Protein AF-A0A1B8QTE2-F1 (afdb_monomer_lite)

Sequence (77 aa):
MKLNQQELNWVANEFQNDRTVQEIAIDTGMSVSNVKRALAEKGLLSLSWYKTTDEIQMLNYLKAMGVNNLIDLRGVL

Foldseek 3Di:
DDDDPVLLVVLCVCVVVVDDLVVNCVVVVHDSVVSQLSCVLVVNHDDPPDDHPVNVVVQVVCVVVVNPDPVSVVVVD

Structure (mmCIF, N/CA/C/O backbone):
data_AF-A0A1B8QTE2-F1
#
_entry.id   AF-A0A1B8QTE2-F1
#
loop_
_atom_site.group_PDB
_atom_site.id
_atom_site.type_symbol
_atom_site.label_atom_id
_atom_site.label_alt_id
_atom_site.label_comp_id
_atom_site.label_asym_id
_atom_site.label_entity_id
_atom_site.label_seq_id
_atom_site.pdbx_PDB_ins_code
_atom_site.Cartn_x
_atom_site.Cartn_y
_atom_site.Cartn_z
_atom_site.occupancy
_atom_site.B_iso_or_equiv
_atom_site.auth_seq_id
_atom_site.auth_comp_id
_atom_site.auth_asym_id
_atom_site.auth_atom_id
_atom_site.pdbx_PDB_model_num
ATOM 1 N N . MET A 1 1 ? 9.196 -2.225 9.231 1.00 55.66 1 MET A N 1
ATOM 2 C CA . MET A 1 1 ? 8.399 -3.444 9.473 1.00 55.66 1 MET A CA 1
ATOM 3 C C . MET A 1 1 ? 7.676 -3.773 8.182 1.00 55.66 1 MET A C 1
ATOM 5 O O . MET A 1 1 ? 7.054 -2.874 7.628 1.00 55.66 1 MET A O 1
ATOM 9 N N . LYS A 1 2 ? 7.844 -4.987 7.656 1.00 67.81 2 LYS A N 1
ATOM 10 C CA . LYS A 1 2 ? 7.139 -5.447 6.456 1.00 67.81 2 LYS A CA 1
ATOM 11 C C . LYS A 1 2 ? 5.978 -6.306 6.945 1.00 67.81 2 LYS A C 1
ATOM 13 O O . LYS A 1 2 ? 6.235 -7.270 7.659 1.00 67.81 2 LYS A O 1
ATOM 18 N N . LEU A 1 3 ? 4.748 -5.895 6.646 1.00 77.94 3 LEU A N 1
ATOM 19 C CA . LEU A 1 3 ? 3.558 -6.654 7.025 1.00 77.94 3 LEU A CA 1
ATOM 20 C C . LEU A 1 3 ? 3.535 -7.963 6.242 1.00 77.94 3 LEU A C 1
ATOM 22 O O . LEU A 1 3 ? 3.895 -7.991 5.060 1.00 77.94 3 LEU A O 1
ATOM 26 N N . ASN A 1 4 ? 3.156 -9.044 6.908 1.00 86.62 4 ASN A N 1
ATOM 27 C CA . ASN A 1 4 ? 2.955 -10.320 6.246 1.00 86.62 4 ASN A CA 1
ATOM 28 C C . ASN A 1 4 ? 1.642 -10.291 5.434 1.00 86.62 4 ASN A C 1
ATOM 30 O O . ASN A 1 4 ? 0.778 -9.432 5.622 1.00 86.62 4 ASN A O 1
ATOM 34 N N . GLN A 1 5 ? 1.479 -11.235 4.506 1.00 86.19 5 GLN A N 1
ATOM 35 C CA . GLN A 1 5 ? 0.316 -11.236 3.611 1.00 86.19 5 GLN A CA 1
ATOM 36 C C . GLN A 1 5 ? -1.014 -11.415 4.361 1.00 86.19 5 GLN A C 1
ATOM 38 O O . GLN A 1 5 ? -2.041 -10.893 3.928 1.00 86.19 5 GLN A O 1
ATOM 43 N N . GLN A 1 6 ? -0.998 -12.130 5.488 1.00 88.56 6 GLN A N 1
ATOM 44 C CA . GLN A 1 6 ? -2.174 -12.359 6.321 1.00 88.56 6 GLN A CA 1
ATOM 45 C C . GLN A 1 6 ? -2.614 -11.072 7.029 1.00 88.56 6 GLN A C 1
ATOM 47 O O . GLN A 1 6 ? -3.797 -10.750 7.013 1.00 88.56 6 GLN A O 1
ATOM 52 N N . GLU A 1 7 ? -1.671 -10.301 7.567 1.00 88.88 7 GLU A N 1
ATOM 53 C CA . GLU A 1 7 ? -1.901 -8.989 8.175 1.00 88.88 7 GLU A CA 1
ATOM 54 C C . GLU A 1 7 ? -2.460 -8.002 7.149 1.00 88.88 7 GLU A C 1
ATOM 56 O O . GLU A 1 7 ? -3.438 -7.316 7.428 1.00 88.88 7 GLU A O 1
ATOM 61 N N . LEU A 1 8 ? -1.892 -7.967 5.937 1.00 90.88 8 LEU A N 1
ATOM 62 C CA . LEU A 1 8 ? -2.395 -7.109 4.861 1.00 90.88 8 LEU A CA 1
ATOM 63 C C . LEU A 1 8 ? -3.837 -7.460 4.471 1.00 90.88 8 LEU A C 1
ATOM 65 O O . LEU A 1 8 ? -4.654 -6.566 4.263 1.00 90.88 8 LEU A O 1
ATOM 69 N N . ASN A 1 9 ? -4.150 -8.754 4.359 1.00 93.19 9 ASN A N 1
ATOM 70 C CA . ASN A 1 9 ? -5.505 -9.215 4.053 1.00 93.19 9 ASN A CA 1
ATOM 71 C C . ASN A 1 9 ? -6.480 -8.882 5.185 1.00 93.19 9 ASN A C 1
ATOM 73 O O . ASN A 1 9 ? -7.593 -8.445 4.921 1.00 93.19 9 ASN A O 1
ATOM 77 N N . TRP A 1 10 ? -6.059 -9.068 6.436 1.00 94.12 10 TRP A N 1
ATOM 78 C CA . TRP A 1 10 ? -6.893 -8.771 7.592 1.00 94.12 10 TRP A CA 1
ATOM 79 C C . TRP A 1 10 ? -7.224 -7.277 7.665 1.00 94.12 10 TRP A C 1
ATOM 81 O O . TRP A 1 10 ? -8.393 -6.919 7.724 1.00 94.12 10 TRP A O 1
ATOM 91 N N . VAL A 1 11 ? -6.218 -6.404 7.537 1.00 94.12 11 VAL A N 1
ATOM 92 C CA . VAL A 1 11 ? -6.415 -4.944 7.515 1.00 94.12 11 VAL A CA 1
ATOM 93 C C . VAL A 1 11 ? -7.369 -4.517 6.395 1.00 94.12 11 VAL A C 1
ATOM 95 O O . VAL A 1 11 ? -8.224 -3.662 6.614 1.00 94.12 11 VAL A O 1
ATOM 98 N N . ALA A 1 12 ? -7.243 -5.112 5.207 1.00 94.38 12 ALA A N 1
ATOM 99 C CA . ALA A 1 12 ? -8.139 -4.837 4.088 1.00 94.38 12 ALA A CA 1
ATOM 100 C C . ALA A 1 12 ? -9.586 -5.252 4.373 1.00 94.38 12 ALA A C 1
ATOM 102 O O . ALA A 1 12 ? -10.492 -4.453 4.151 1.00 94.38 12 ALA A O 1
ATOM 103 N N . ASN A 1 13 ? -9.795 -6.459 4.903 1.00 96.44 13 ASN A N 1
ATOM 104 C CA . ASN A 1 13 ? -11.127 -6.956 5.238 1.00 96.44 13 ASN A CA 1
ATOM 105 C C . ASN A 1 13 ? -11.805 -6.071 6.290 1.00 96.44 13 ASN A C 1
ATOM 107 O O . ASN A 1 13 ? -12.958 -5.692 6.125 1.00 96.44 13 ASN A O 1
ATOM 111 N N . GLU A 1 14 ? -11.083 -5.696 7.345 1.00 95.69 14 GLU A N 1
ATOM 112 C CA . GLU A 1 14 ? -11.621 -4.843 8.407 1.00 95.69 14 GLU A CA 1
ATOM 113 C C . GLU A 1 14 ? -12.009 -3.458 7.889 1.00 95.69 14 GLU A C 1
ATOM 115 O O . GLU A 1 14 ? -13.073 -2.947 8.226 1.00 95.69 14 GLU A O 1
ATOM 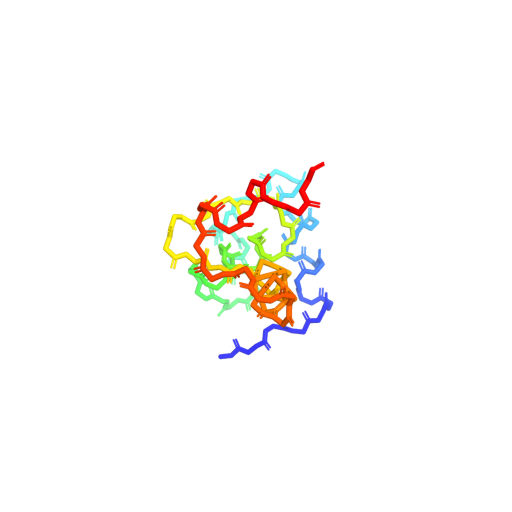120 N N . PHE A 1 15 ? -11.184 -2.867 7.024 1.00 95.69 15 PHE A N 1
ATOM 121 C CA . PHE A 1 15 ? -11.497 -1.582 6.404 1.00 95.69 15 PHE A CA 1
ATOM 122 C C . PHE A 1 15 ? -12.716 -1.662 5.476 1.00 95.69 15 PHE A C 1
ATOM 124 O O . PHE A 1 15 ? -13.512 -0.731 5.419 1.00 95.69 15 PHE A O 1
ATOM 131 N N . GLN A 1 16 ? -12.887 -2.781 4.768 1.00 94.31 16 GLN A N 1
ATOM 132 C CA . GLN A 1 16 ? -14.075 -3.036 3.949 1.00 94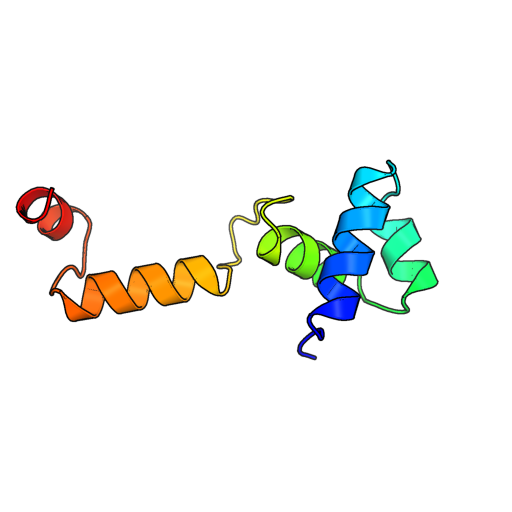.31 16 GLN A CA 1
ATOM 133 C C . GLN A 1 16 ? -15.336 -3.310 4.784 1.00 94.31 16 GLN A C 1
ATOM 135 O O . GLN A 1 16 ? -16.436 -3.119 4.277 1.00 94.31 16 GLN A O 1
ATOM 140 N N . ASN A 1 17 ? -15.188 -3.694 6.055 1.00 95.81 17 ASN A N 1
ATOM 141 C CA . ASN A 1 17 ? -16.271 -3.811 7.037 1.00 95.81 17 ASN A CA 1
ATOM 142 C C . ASN A 1 17 ? -16.569 -2.470 7.746 1.00 95.81 17 ASN A C 1
ATOM 144 O O . ASN A 1 17 ? -16.958 -2.458 8.912 1.00 95.81 17 ASN A O 1
ATOM 148 N N . ASP A 1 18 ? -16.340 -1.345 7.063 1.00 94.69 18 ASP A N 1
ATOM 149 C CA . ASP A 1 18 ? -16.566 0.027 7.541 1.00 94.69 18 ASP A CA 1
ATOM 150 C C . ASP A 1 18 ? -15.772 0.441 8.796 1.00 94.69 18 ASP A C 1
ATOM 152 O O . ASP A 1 18 ? -16.065 1.469 9.416 1.00 94.69 18 ASP A O 1
ATOM 156 N N . ARG A 1 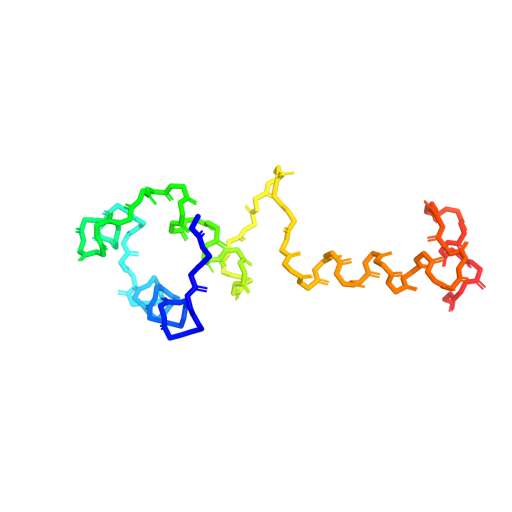19 ? -14.717 -0.299 9.166 1.00 94.62 19 ARG A N 1
ATOM 157 C CA . ARG A 1 19 ? -13.827 0.120 10.256 1.00 94.62 19 ARG A CA 1
ATOM 158 C C . ARG A 1 19 ? -12.873 1.218 9.810 1.00 94.62 19 ARG A C 1
ATOM 160 O O . ARG A 1 19 ? -12.324 1.216 8.707 1.00 94.62 19 ARG A O 1
ATOM 167 N N . THR A 1 20 ? -12.598 2.144 10.717 1.00 95.38 20 THR A N 1
ATOM 168 C CA . THR A 1 20 ? -11.663 3.240 10.476 1.00 95.38 20 THR A CA 1
ATOM 169 C C . THR A 1 20 ? -10.210 2.786 10.600 1.00 95.38 20 THR A C 1
ATOM 171 O O . THR A 1 20 ? -9.855 1.868 11.340 1.00 95.38 20 THR A O 1
ATOM 174 N N . VAL A 1 21 ? -9.317 3.511 9.922 1.00 95.31 21 VAL A N 1
ATOM 175 C CA . VAL A 1 21 ? -7.863 3.300 10.014 1.00 95.31 21 VAL A CA 1
ATOM 176 C C . VAL A 1 21 ? -7.371 3.392 11.467 1.00 95.31 21 VAL A C 1
ATOM 178 O O . VAL A 1 21 ? -6.432 2.697 11.845 1.00 95.31 21 VAL A O 1
ATOM 181 N N . GLN A 1 22 ? -7.987 4.252 12.281 1.00 95.81 22 GLN A N 1
ATOM 182 C CA . GLN A 1 22 ? -7.651 4.450 13.688 1.00 95.81 22 GLN A CA 1
ATOM 183 C C . GLN A 1 22 ? -8.019 3.235 14.542 1.00 95.81 22 GLN A C 1
ATOM 185 O O . GLN A 1 22 ? -7.194 2.794 15.334 1.00 95.81 22 GLN A O 1
ATOM 190 N N . GLU A 1 23 ? -9.215 2.677 14.365 1.00 94.88 23 GLU A N 1
ATOM 191 C CA . GLU A 1 23 ? -9.649 1.477 15.092 1.00 94.88 23 GLU A CA 1
ATOM 192 C C . GLU A 1 23 ? -8.770 0.276 14.740 1.00 94.88 23 GLU A C 1
ATOM 194 O O . GLU A 1 23 ? -8.285 -0.425 15.624 1.00 94.88 23 GLU A O 1
ATOM 199 N N . ILE A 1 24 ? -8.474 0.104 13.451 1.00 95.06 24 ILE A N 1
ATOM 200 C CA . ILE A 1 24 ? -7.580 -0.951 12.970 1.00 95.06 24 ILE A CA 1
ATOM 201 C C . ILE A 1 24 ? -6.172 -0.779 13.559 1.00 95.06 24 ILE A C 1
ATOM 203 O O . ILE A 1 24 ? -5.553 -1.756 13.976 1.00 95.06 24 ILE A O 1
ATOM 207 N N . ALA A 1 25 ? -5.653 0.451 13.625 1.00 94.69 25 ALA A N 1
ATOM 208 C CA . ALA A 1 25 ? -4.344 0.744 14.214 1.00 94.69 25 ALA A CA 1
ATOM 209 C C . ALA A 1 25 ? -4.278 0.389 15.710 1.00 94.69 25 ALA A C 1
ATOM 211 O O . ALA A 1 25 ? -3.270 -0.149 16.165 1.00 94.69 25 ALA A O 1
ATOM 212 N N . ILE A 1 26 ? -5.353 0.656 16.458 1.00 93.25 26 ILE A N 1
ATOM 213 C CA . ILE A 1 26 ? -5.457 0.320 17.884 1.00 93.25 26 ILE A CA 1
ATOM 214 C C . ILE A 1 26 ? -5.429 -1.199 18.077 1.00 93.25 26 ILE A C 1
ATOM 216 O O . ILE A 1 26 ? -4.599 -1.691 18.839 1.00 93.25 26 ILE A O 1
ATOM 220 N N . ASP A 1 27 ? -6.264 -1.939 17.348 1.00 89.50 27 ASP A N 1
ATOM 221 C CA . ASP A 1 27 ? -6.378 -3.396 17.503 1.00 89.50 27 ASP A CA 1
ATOM 222 C C . ASP A 1 27 ? -5.103 -4.138 17.104 1.00 89.50 27 ASP A C 1
ATOM 224 O O . ASP A 1 27 ? -4.717 -5.132 17.716 1.00 89.50 27 ASP A O 1
ATOM 228 N N . THR A 1 28 ? -4.439 -3.654 16.058 1.00 88.38 28 THR A N 1
ATOM 229 C CA . THR A 1 28 ? -3.229 -4.286 15.525 1.00 88.38 28 THR A CA 1
ATOM 230 C C . THR A 1 28 ? -1.951 -3.847 16.234 1.00 88.38 28 THR A C 1
ATOM 232 O O . THR A 1 28 ? -0.890 -4.424 15.995 1.00 88.38 28 THR A O 1
ATOM 235 N N . GLY A 1 29 ? -2.008 -2.791 17.051 1.00 90.69 29 GLY A N 1
ATOM 236 C CA . GLY A 1 29 ? -0.824 -2.120 17.593 1.00 90.69 29 GLY A CA 1
ATOM 237 C C . GLY A 1 29 ? 0.050 -1.451 16.521 1.00 90.69 29 GLY A C 1
ATOM 238 O O . GLY A 1 29 ? 1.195 -1.076 16.792 1.00 90.69 29 GLY A O 1
ATOM 239 N N . MET A 1 30 ? -0.448 -1.309 15.289 1.00 90.06 30 MET A N 1
ATOM 240 C CA . MET A 1 30 ? 0.276 -0.684 14.187 1.00 90.06 30 MET A CA 1
ATOM 241 C C . MET A 1 30 ? 0.112 0.835 14.220 1.00 90.06 30 MET A C 1
ATOM 243 O O . MET A 1 30 ? -0.906 1.376 14.636 1.00 90.06 30 MET A O 1
ATOM 247 N N . SER A 1 31 ? 1.095 1.565 13.689 1.00 93.69 31 SER A N 1
ATOM 248 C CA . SER A 1 31 ? 0.893 2.993 13.439 1.00 93.69 31 SER A CA 1
ATOM 249 C C . SER A 1 31 ? -0.151 3.206 12.336 1.00 93.69 31 SER A C 1
ATOM 251 O O . SER A 1 31 ? -0.200 2.460 11.356 1.00 93.69 31 SER A O 1
ATOM 253 N N . VAL A 1 32 ? -0.918 4.296 12.425 1.00 94.62 32 VAL A N 1
ATOM 254 C CA . VAL A 1 32 ? -1.885 4.720 11.389 1.00 94.62 32 VAL A CA 1
ATOM 255 C C . VAL A 1 32 ? -1.245 4.771 9.994 1.00 94.62 32 VAL A C 1
ATOM 257 O O . VAL A 1 32 ? -1.876 4.433 8.996 1.00 94.62 32 VAL A O 1
ATOM 260 N N . SER A 1 33 ? 0.028 5.168 9.908 1.00 93.38 33 SER A N 1
ATOM 261 C CA . SER A 1 33 ? 0.775 5.200 8.645 1.00 93.38 33 SER A CA 1
ATOM 262 C C . SER A 1 33 ? 0.977 3.802 8.050 1.00 93.38 33 SER A C 1
ATOM 264 O O . SER A 1 33 ? 0.807 3.617 6.846 1.00 93.38 33 SER A O 1
ATOM 266 N N . ASN A 1 34 ? 1.279 2.800 8.882 1.00 92.31 34 ASN A N 1
ATOM 267 C CA . ASN A 1 34 ? 1.427 1.419 8.425 1.00 92.31 34 ASN A CA 1
ATOM 268 C C . ASN A 1 34 ? 0.095 0.831 7.955 1.00 92.31 34 ASN A C 1
ATOM 270 O O . ASN A 1 34 ? 0.076 0.175 6.919 1.00 92.31 34 ASN A O 1
ATOM 274 N N . VAL A 1 35 ? -1.009 1.130 8.645 1.00 94.38 35 VAL A N 1
ATOM 275 C CA . VAL A 1 35 ? -2.353 0.718 8.206 1.00 94.38 35 VAL A CA 1
ATOM 276 C C . VAL A 1 35 ? -2.686 1.341 6.846 1.00 94.38 35 VAL A C 1
ATOM 278 O O . VAL A 1 35 ? -3.097 0.639 5.929 1.00 94.38 35 VAL A O 1
ATOM 281 N N . LYS A 1 36 ? -2.411 2.637 6.644 1.00 94.62 36 LYS A N 1
ATOM 282 C CA . LYS A 1 36 ? -2.615 3.292 5.336 1.00 94.62 36 LYS A CA 1
ATOM 283 C C . LYS A 1 36 ? -1.779 2.667 4.220 1.00 94.62 36 LYS A C 1
ATOM 285 O O . LYS A 1 36 ? -2.281 2.504 3.114 1.00 94.62 36 LYS A O 1
ATOM 290 N N . ARG A 1 37 ? -0.521 2.308 4.497 1.00 93.88 37 ARG A N 1
ATOM 291 C CA . ARG A 1 37 ? 0.330 1.596 3.529 1.00 93.88 37 ARG A CA 1
ATOM 292 C C . ARG A 1 37 ? -0.219 0.208 3.216 1.00 93.88 37 ARG A C 1
ATOM 294 O O . ARG A 1 37 ? -0.250 -0.158 2.052 1.00 93.88 37 ARG A O 1
ATOM 301 N N . ALA A 1 38 ? -0.694 -0.526 4.222 1.00 93.50 38 ALA A N 1
ATOM 302 C CA . ALA A 1 38 ? -1.317 -1.834 4.030 1.00 93.50 38 ALA A CA 1
ATOM 303 C C . ALA A 1 38 ? 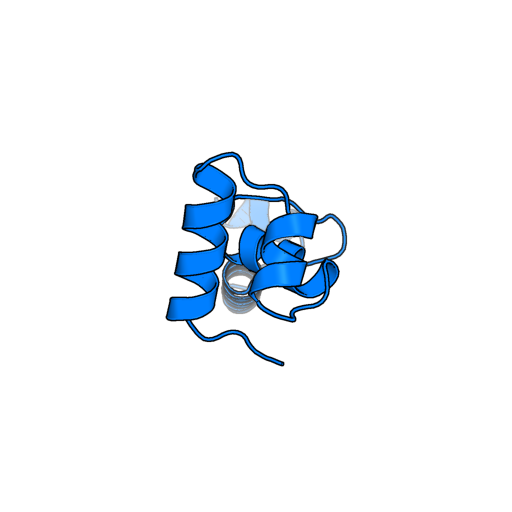-2.534 -1.762 3.101 1.00 93.50 38 ALA A C 1
ATOM 305 O O . ALA A 1 38 ? -2.668 -2.572 2.189 1.00 93.50 38 ALA A O 1
ATOM 306 N N . LEU A 1 39 ? -3.383 -0.750 3.297 1.00 93.94 39 LEU A N 1
ATOM 307 C CA . LEU A 1 39 ? -4.531 -0.495 2.429 1.00 93.94 39 LEU A CA 1
ATOM 308 C C . LEU A 1 39 ? -4.103 -0.101 1.012 1.00 93.94 39 LEU A C 1
ATOM 310 O O . LEU A 1 39 ? -4.725 -0.541 0.047 1.00 93.94 39 LEU A O 1
ATOM 314 N N . ALA A 1 40 ? -3.023 0.673 0.877 1.00 94.56 40 ALA A N 1
ATOM 315 C CA . ALA A 1 40 ? -2.469 1.016 -0.428 1.00 94.56 40 ALA A CA 1
ATOM 316 C C . ALA A 1 40 ? -1.945 -0.211 -1.183 1.00 94.56 40 ALA A C 1
ATOM 318 O O . ALA A 1 40 ? -2.290 -0.388 -2.345 1.00 94.56 40 ALA A O 1
ATOM 319 N N . GLU A 1 41 ? -1.219 -1.116 -0.519 1.00 92.88 41 GLU A N 1
ATOM 320 C CA . GLU A 1 41 ? -0.790 -2.400 -1.108 1.00 92.88 41 GLU A CA 1
ATOM 321 C C . GLU A 1 41 ? -1.965 -3.285 -1.559 1.00 92.88 41 GLU A C 1
ATOM 323 O O . GLU A 1 41 ? -1.777 -4.212 -2.340 1.00 92.88 41 GLU A O 1
ATOM 328 N N . LYS A 1 42 ? -3.181 -3.025 -1.069 1.00 92.56 42 LYS A N 1
ATOM 329 C CA . LYS A 1 42 ? -4.407 -3.731 -1.465 1.00 92.56 42 LYS A CA 1
ATOM 330 C C . LYS A 1 42 ? -5.270 -2.958 -2.456 1.00 92.56 42 LYS A C 1
ATOM 332 O O . LYS A 1 42 ? -6.361 -3.412 -2.781 1.00 92.56 42 LYS A O 1
ATOM 337 N N . GLY A 1 43 ? -4.803 -1.803 -2.931 1.00 91.75 43 GLY A N 1
ATOM 338 C CA . GLY A 1 43 ? -5.545 -0.951 -3.860 1.00 91.75 43 GLY A CA 1
ATOM 339 C C . GLY A 1 43 ? -6.784 -0.289 -3.249 1.00 91.75 43 GLY A C 1
ATOM 340 O O . GLY A 1 43 ? -7.591 0.278 -3.978 1.00 91.75 43 GLY A O 1
ATOM 341 N N . LEU A 1 44 ? -6.944 -0.339 -1.922 1.00 92.94 44 LEU A N 1
ATOM 342 C CA . LEU A 1 44 ? -8.090 0.241 -1.211 1.00 92.94 44 LEU A CA 1
ATOM 343 C C . LEU A 1 44 ? -7.887 1.719 -0.874 1.00 92.94 44 LEU A C 1
ATOM 345 O O . LEU A 1 44 ? -8.838 2.418 -0.529 1.00 92.94 44 LEU A O 1
ATOM 349 N N . LEU A 1 45 ? -6.647 2.204 -0.950 1.00 92.88 45 LEU A N 1
ATOM 350 C CA . LEU A 1 45 ? -6.305 3.587 -0.656 1.00 92.88 45 LEU A CA 1
ATOM 351 C C . LEU A 1 45 ? -5.171 4.057 -1.566 1.00 92.88 45 LEU A C 1
ATOM 353 O O . LEU A 1 45 ? -4.185 3.356 -1.749 1.00 92.88 45 LEU A O 1
ATOM 357 N N . SER A 1 46 ? -5.279 5.269 -2.106 1.00 91.25 46 SER A N 1
ATOM 358 C CA . SER A 1 46 ? -4.194 5.884 -2.876 1.00 91.25 46 SER A CA 1
ATOM 359 C C . SER A 1 46 ? -3.427 6.889 -2.019 1.00 91.25 46 SER A C 1
ATOM 361 O O . SER A 1 46 ? -4.015 7.732 -1.338 1.00 91.25 46 SER A O 1
ATOM 363 N N . LEU A 1 47 ? -2.099 6.791 -2.036 1.00 92.06 47 LEU A N 1
ATOM 364 C CA . LEU A 1 47 ? -1.189 7.644 -1.276 1.00 92.06 47 LEU A CA 1
ATOM 365 C C . LEU A 1 47 ? -0.253 8.367 -2.246 1.00 92.06 47 LEU A C 1
ATOM 367 O O . LEU A 1 47 ? 0.614 7.748 -2.849 1.00 92.06 47 LEU A O 1
ATOM 371 N N . SER A 1 48 ? -0.360 9.694 -2.342 1.00 89.81 48 SER A N 1
ATOM 372 C CA . SER A 1 48 ? 0.415 10.502 -3.303 1.00 89.81 48 SER A CA 1
ATOM 373 C C . SER A 1 48 ? 1.941 10.368 -3.182 1.00 89.81 48 SER A C 1
ATOM 375 O O . SER A 1 48 ? 2.667 10.568 -4.153 1.00 89.81 48 SER A O 1
ATOM 377 N N . TRP A 1 49 ? 2.438 10.031 -1.993 1.00 90.06 49 TRP A N 1
ATOM 378 C CA . TRP A 1 49 ? 3.863 9.921 -1.672 1.00 90.06 49 TRP A CA 1
ATOM 379 C C . TRP A 1 49 ? 4.365 8.473 -1.574 1.00 90.06 49 TRP A C 1
ATOM 381 O O . TRP A 1 49 ? 5.547 8.260 -1.300 1.00 90.06 49 TRP A O 1
ATOM 391 N N . TYR A 1 50 ? 3.501 7.475 -1.767 1.00 90.50 50 TYR A N 1
ATOM 392 C CA . TYR A 1 50 ? 3.842 6.062 -1.612 1.00 90.50 50 TYR A CA 1
ATOM 393 C C . TYR A 1 50 ? 3.619 5.316 -2.924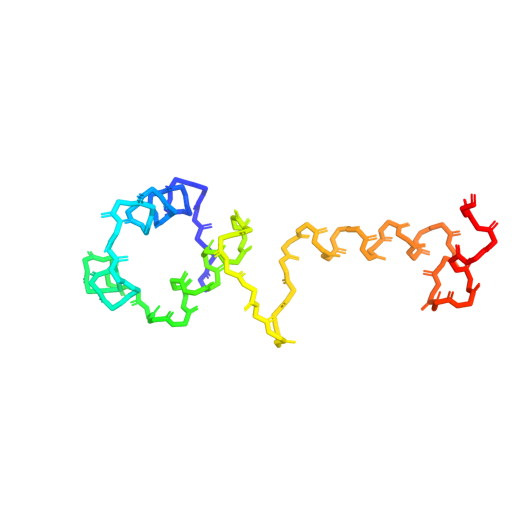 1.00 90.50 50 TYR A C 1
ATOM 395 O O . TYR A 1 50 ? 2.633 5.557 -3.608 1.00 90.50 50 TYR A O 1
ATOM 403 N N . LYS A 1 51 ? 4.542 4.415 -3.266 1.00 91.12 51 LYS A N 1
ATOM 404 C CA . LYS A 1 51 ? 4.369 3.464 -4.366 1.00 91.12 51 LYS A CA 1
ATOM 405 C C . LYS A 1 51 ? 4.225 2.079 -3.775 1.00 91.12 51 LYS A C 1
ATOM 407 O O . LYS A 1 51 ? 5.053 1.682 -2.955 1.00 91.12 51 LYS A O 1
ATOM 412 N N . THR A 1 52 ? 3.189 1.386 -4.204 1.00 92.38 52 THR A N 1
ATOM 413 C CA . THR A 1 52 ? 2.939 -0.007 -3.860 1.00 92.38 52 THR A CA 1
ATOM 414 C C . THR A 1 52 ? 4.008 -0.913 -4.454 1.00 92.38 52 THR A C 1
ATOM 416 O O . THR A 1 52 ? 4.735 -0.538 -5.383 1.00 92.38 52 THR A O 1
ATOM 419 N N . THR A 1 53 ? 4.099 -2.134 -3.934 1.00 89.94 53 THR A N 1
ATOM 420 C CA . THR A 1 53 ? 5.000 -3.148 -4.486 1.00 89.94 53 THR A CA 1
ATOM 421 C C . THR A 1 53 ? 4.727 -3.373 -5.974 1.00 89.94 53 THR A C 1
ATOM 423 O O . THR A 1 53 ? 5.671 -3.387 -6.765 1.00 89.94 53 THR A O 1
ATOM 426 N N . ASP A 1 54 ? 3.457 -3.466 -6.365 1.00 88.81 54 ASP A N 1
ATOM 427 C CA . ASP A 1 54 ? 3.051 -3.712 -7.751 1.00 88.81 54 ASP A CA 1
ATOM 428 C C . ASP A 1 54 ? 3.418 -2.545 -8.675 1.00 88.81 54 ASP A C 1
ATOM 430 O O . ASP A 1 54 ? 3.961 -2.761 -9.758 1.00 88.81 54 ASP A O 1
ATOM 434 N N . GLU A 1 55 ? 3.236 -1.297 -8.232 1.00 90.94 55 GLU A N 1
ATOM 435 C CA . GLU A 1 55 ? 3.675 -0.121 -8.994 1.00 90.94 55 GLU A CA 1
ATOM 436 C C . GLU A 1 55 ? 5.195 -0.093 -9.178 1.00 90.94 55 GLU A C 1
ATOM 438 O O . GLU A 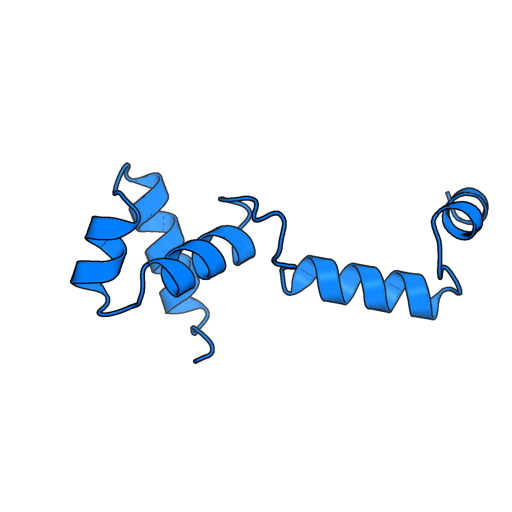1 55 ? 5.687 0.254 -10.251 1.00 90.94 55 GLU A O 1
ATOM 443 N N . ILE A 1 56 ? 5.962 -0.478 -8.154 1.00 93.62 56 ILE A N 1
ATOM 444 C CA . ILE A 1 56 ? 7.421 -0.581 -8.265 1.00 93.62 56 ILE A CA 1
ATOM 445 C C . ILE A 1 56 ? 7.805 -1.676 -9.266 1.00 93.62 56 ILE A C 1
ATOM 447 O O . ILE A 1 56 ? 8.686 -1.448 -10.097 1.00 93.62 56 ILE A O 1
ATOM 451 N N . GLN A 1 57 ? 7.150 -2.841 -9.226 1.00 92.94 57 GLN A N 1
ATOM 452 C CA . GLN A 1 57 ? 7.401 -3.924 -10.183 1.00 92.94 57 GLN A CA 1
ATOM 453 C C . GLN A 1 57 ? 7.065 -3.500 -11.612 1.00 92.94 57 GLN A C 1
ATOM 455 O O . GLN A 1 57 ? 7.869 -3.717 -12.517 1.00 92.94 57 GLN A O 1
ATOM 460 N N . MET A 1 58 ? 5.940 -2.814 -11.808 1.00 91.94 58 MET A N 1
ATOM 461 C CA . MET A 1 58 ? 5.557 -2.253 -13.101 1.00 91.94 58 MET A CA 1
ATOM 462 C C . MET A 1 58 ? 6.603 -1.256 -13.610 1.00 91.94 58 MET A C 1
ATOM 464 O O . MET A 1 58 ? 7.032 -1.346 -14.757 1.00 91.94 58 MET A O 1
ATOM 468 N N . LEU A 1 59 ? 7.077 -0.336 -12.765 1.00 92.00 59 LEU A N 1
ATOM 469 C CA . LEU A 1 59 ? 8.121 0.618 -13.148 1.00 92.00 59 LEU A CA 1
ATOM 470 C C . LEU A 1 59 ? 9.443 -0.074 -13.496 1.00 92.00 59 LEU A C 1
ATOM 472 O O . LEU A 1 59 ? 10.123 0.342 -14.432 1.00 92.00 59 LEU A O 1
ATOM 476 N N . ASN A 1 60 ? 9.815 -1.125 -12.768 1.00 93.81 60 ASN A N 1
ATOM 477 C CA . ASN A 1 60 ? 11.011 -1.909 -13.071 1.00 93.81 60 ASN A CA 1
ATOM 478 C C . ASN A 1 60 ? 10.869 -2.661 -14.398 1.00 93.81 60 ASN A C 1
ATOM 480 O O . ASN A 1 60 ? 11.815 -2.689 -15.181 1.00 93.81 60 ASN A O 1
ATOM 484 N N . TYR A 1 61 ? 9.688 -3.216 -14.670 1.00 93.06 61 TYR A N 1
ATOM 485 C CA . TYR A 1 61 ? 9.378 -3.867 -15.937 1.00 93.06 61 TYR A CA 1
ATOM 486 C C . TYR A 1 61 ? 9.456 -2.884 -17.114 1.00 93.06 61 TYR A C 1
ATOM 488 O O . TYR A 1 61 ? 10.139 -3.157 -18.098 1.00 93.06 61 TYR A O 1
ATOM 496 N N . LEU A 1 62 ? 8.849 -1.700 -16.986 1.00 91.06 62 LEU A N 1
ATOM 497 C CA . LEU A 1 62 ? 8.929 -0.636 -17.993 1.00 91.06 62 LEU A CA 1
ATOM 498 C C . LEU A 1 62 ? 10.382 -0.226 -18.267 1.00 91.06 62 LEU A C 1
ATOM 500 O O . LEU A 1 62 ? 10.806 -0.183 -19.421 1.00 91.06 62 LEU A O 1
ATOM 504 N N . LYS A 1 63 ? 11.179 -0.025 -17.214 1.00 91.75 63 LYS A N 1
ATOM 505 C CA . LYS A 1 63 ? 12.611 0.276 -17.353 1.00 91.75 63 LYS A CA 1
ATOM 506 C C . LYS A 1 63 ? 13.377 -0.832 -18.067 1.00 91.75 63 LYS A C 1
ATOM 508 O O . LYS A 1 63 ? 14.232 -0.531 -18.895 1.00 91.75 63 LYS A O 1
ATOM 513 N N . ALA A 1 64 ? 13.071 -2.097 -17.779 1.00 91.81 64 ALA A N 1
ATOM 514 C CA . ALA A 1 64 ? 13.698 -3.236 -18.447 1.00 91.81 64 ALA A CA 1
ATOM 515 C C . ALA A 1 64 ? 13.369 -3.295 -19.951 1.00 91.81 64 ALA A C 1
ATOM 517 O O . ALA A 1 64 ? 14.195 -3.755 -20.733 1.00 91.81 64 ALA A O 1
ATOM 518 N N . MET A 1 65 ? 12.212 -2.770 -20.368 1.00 91.12 65 MET A N 1
ATOM 519 C CA . MET A 1 65 ? 11.848 -2.590 -21.782 1.00 91.12 65 MET A CA 1
ATOM 520 C C . MET A 1 65 ? 12.463 -1.335 -22.425 1.00 91.12 65 MET A C 1
ATOM 522 O O . MET A 1 65 ? 12.202 -1.053 -23.591 1.00 91.12 65 MET A O 1
ATOM 526 N N . GLY A 1 66 ? 13.265 -0.565 -21.686 1.00 90.62 66 GLY A N 1
ATOM 527 C CA . GLY A 1 66 ? 13.856 0.688 -22.160 1.00 90.62 66 GLY A CA 1
ATOM 528 C C . GLY A 1 66 ? 12.954 1.916 -22.000 1.00 90.62 66 GLY A C 1
ATOM 529 O O . GLY A 1 66 ? 13.336 3.001 -22.432 1.00 90.62 66 GLY A O 1
ATOM 530 N N . VAL A 1 67 ? 11.796 1.782 -21.346 1.00 90.88 67 VAL A N 1
ATOM 531 C CA . VAL A 1 67 ? 10.876 2.893 -21.072 1.00 90.88 67 VAL A CA 1
ATOM 532 C C . VAL A 1 67 ? 11.300 3.590 -19.780 1.00 90.88 67 VAL A C 1
ATOM 534 O O . VAL A 1 67 ? 11.043 3.110 -18.675 1.00 90.88 67 VAL A O 1
ATOM 537 N N . ASN A 1 68 ? 11.966 4.736 -19.909 1.00 88.56 68 ASN A N 1
ATOM 538 C CA . ASN A 1 68 ? 12.499 5.511 -18.785 1.00 88.56 68 ASN A CA 1
ATOM 539 C C . ASN A 1 68 ? 11.668 6.760 -18.479 1.00 88.56 68 ASN A C 1
ATOM 541 O O . ASN A 1 68 ? 11.760 7.319 -17.385 1.00 88.56 68 ASN A O 1
ATOM 545 N N . ASN A 1 69 ? 10.860 7.207 -19.436 1.00 87.38 69 ASN A N 1
ATOM 546 C CA . ASN A 1 69 ? 10.007 8.378 -19.314 1.00 87.38 69 ASN A CA 1
ATOM 547 C C . ASN A 1 69 ? 8.690 8.194 -20.097 1.00 87.38 69 ASN A C 1
ATOM 549 O O . ASN A 1 69 ? 8.476 7.199 -20.788 1.00 87.38 69 ASN A O 1
ATOM 553 N N . LEU A 1 70 ? 7.789 9.173 -19.981 1.00 84.50 70 LEU A N 1
ATOM 554 C CA . LEU A 1 70 ? 6.475 9.132 -20.634 1.00 84.50 70 LEU A CA 1
ATOM 555 C C . LEU A 1 70 ? 6.543 9.194 -22.169 1.00 84.50 70 LEU A C 1
ATOM 557 O O . LEU A 1 70 ? 5.610 8.749 -22.833 1.00 84.50 70 LEU A O 1
ATOM 561 N N . ILE A 1 71 ? 7.611 9.761 -22.734 1.00 86.69 71 ILE A N 1
ATOM 562 C CA . ILE A 1 71 ? 7.811 9.851 -24.185 1.00 86.69 71 ILE A CA 1
ATOM 563 C C . ILE A 1 71 ? 8.128 8.459 -24.733 1.00 86.69 71 ILE A C 1
ATOM 565 O O . ILE A 1 71 ? 7.512 8.048 -25.712 1.00 86.69 71 ILE A O 1
ATOM 569 N N . ASP A 1 72 ? 8.995 7.707 -24.050 1.00 82.75 72 ASP A N 1
ATOM 570 C CA . ASP A 1 72 ? 9.359 6.336 -24.429 1.00 82.75 72 ASP A CA 1
ATOM 571 C C . ASP A 1 72 ? 8.133 5.402 -24.432 1.00 82.75 72 ASP A C 1
ATOM 573 O O . ASP A 1 72 ? 8.034 4.481 -25.238 1.00 82.75 72 ASP A O 1
ATOM 577 N N . LEU A 1 73 ? 7.154 5.676 -23.562 1.00 79.31 73 LEU A N 1
ATOM 578 C CA . LEU A 1 73 ? 5.945 4.866 -23.399 1.00 79.31 73 LEU A CA 1
ATOM 579 C C . LEU A 1 73 ? 5.015 4.931 -24.627 1.00 79.31 73 LEU A C 1
ATOM 581 O O . LEU A 1 73 ? 4.303 3.972 -24.908 1.00 79.31 73 LEU A O 1
ATOM 585 N N . ARG A 1 74 ? 5.059 6.027 -25.402 1.00 76.69 74 ARG A N 1
ATOM 586 C CA . ARG A 1 74 ? 4.277 6.182 -26.645 1.00 76.69 74 ARG A CA 1
ATOM 587 C C . ARG A 1 74 ? 4.748 5.278 -27.784 1.00 76.69 74 ARG A C 1
ATOM 589 O O . ARG A 1 74 ? 4.006 5.112 -28.740 1.00 76.69 74 ARG A O 1
ATOM 596 N N . GLY A 1 75 ? 5.974 4.759 -27.717 1.00 65.88 75 GLY A N 1
ATOM 597 C CA . GLY A 1 75 ? 6.527 3.865 -28.739 1.00 65.88 75 GLY A CA 1
ATOM 598 C C . GLY A 1 75 ? 6.244 2.381 -28.491 1.00 65.88 75 GLY A C 1
ATOM 599 O O . GLY A 1 75 ? 6.612 1.560 -29.325 1.00 65.88 75 GLY A O 1
ATOM 600 N N . VAL A 1 76 ? 5.646 2.040 -27.343 1.00 67.44 76 VAL A N 1
ATOM 601 C CA . VAL A 1 76 ? 5.439 0.655 -26.881 1.00 67.44 76 VAL A CA 1
ATOM 602 C C . VAL A 1 76 ? 3.959 0.237 -26.892 1.00 67.44 76 VAL A C 1
ATOM 604 O O . VAL A 1 76 ? 3.679 -0.959 -26.938 1.00 67.44 76 VAL A O 1
ATOM 607 N N . LEU A 1 77 ? 3.024 1.196 -26.864 1.00 57.25 77 LEU A N 1
ATOM 608 C CA . LEU A 1 77 ? 1.569 0.985 -26.955 1.00 57.25 77 LEU A CA 1
ATOM 609 C C . LEU A 1 77 ? 1.067 1.184 -28.388 1.00 57.25 77 LEU A C 1
ATOM 611 O O . LEU A 1 77 ? 0.155 0.428 -28.786 1.00 57.25 77 LEU A O 1
#

Organism: Moraxella nonliquefaciens (NCBI:txid478)

Secondary structure (DSSP, 8-state):
-PPPHHHHHHHHHHHHTT--HHHHHHHHT--HHHHHHHHHHTTSS--TT---HHHHHHHHHHHHTT--SHHHHTTT-

pLDDT: mean 89.59, std 8.14, range [55.66, 96.44]

Radius of gyration: 15.85 Å; chains: 1; bounding box: 30×23×47 Å